Protein AF-H1LU83-F1 (afdb_monomer_lite)

Secondary structure (DSSP, 8-state):
-------------------S---------HHHHHHHHHHHHHTT--HHHHHHHHHHHHHHHTS-SS--------PPPGGG--HHHHHHHHHHHHHHHHTT----HHHHHHHHHHHH--

Radius of gyration: 26.53 Å; chains: 1; bounding box: 77×33×61 Å

pLDDT: mean 77.14, std 18.22, range [35.28, 97.38]

Structure (mmCIF, N/CA/C/O backbone):
data_AF-H1LU83-F1
#
_entry.id   AF-H1LU83-F1
#
loop_
_atom_site.group_PDB
_atom_site.id
_atom_site.type_symbol
_atom_site.label_atom_id
_atom_site.label_alt_id
_atom_site.label_comp_id
_atom_site.label_asym_id
_atom_site.label_entity_id
_atom_site.label_seq_id
_atom_site.pdbx_PDB_ins_code
_atom_site.Cartn_x
_atom_site.Cartn_y
_atom_site.Cartn_z
_atom_site.occupancy
_atom_site.B_iso_or_equiv
_atom_site.auth_seq_id
_atom_site.auth_comp_id
_atom_site.auth_asym_id
_atom_site.auth_atom_id
_atom_site.pdbx_PDB_model_num
ATOM 1 N N . MET A 1 1 ? 47.089 17.829 -13.818 1.00 41.72 1 MET A N 1
ATOM 2 C CA . MET A 1 1 ? 46.357 16.912 -12.920 1.00 41.72 1 MET A CA 1
ATOM 3 C C . MET A 1 1 ? 45.069 16.515 -13.631 1.00 41.72 1 MET A C 1
ATOM 5 O O . MET A 1 1 ? 44.147 17.313 -13.679 1.00 41.72 1 MET A O 1
ATOM 9 N N . GLN A 1 2 ? 45.060 15.370 -14.318 1.00 37.00 2 GLN A N 1
ATOM 10 C CA . GLN A 1 2 ? 43.868 14.868 -15.013 1.00 37.00 2 GLN A CA 1
ATOM 11 C C . GLN A 1 2 ? 43.055 14.029 -14.022 1.00 37.00 2 GLN A C 1
ATOM 13 O O . GLN A 1 2 ? 43.585 13.072 -13.461 1.00 37.00 2 GLN A O 1
ATOM 18 N N . LEU A 1 3 ? 41.798 14.402 -13.781 1.00 38.75 3 LEU A N 1
ATOM 19 C CA . LEU A 1 3 ? 40.872 13.624 -12.961 1.00 38.75 3 LEU A CA 1
ATOM 20 C C . LEU A 1 3 ? 40.102 12.674 -13.890 1.00 38.75 3 LEU A C 1
ATOM 22 O O . LEU A 1 3 ? 39.294 13.115 -14.705 1.00 38.75 3 LEU A O 1
ATOM 26 N N . GLN A 1 4 ? 40.384 11.374 -13.800 1.00 37.06 4 GLN A N 1
ATOM 27 C CA . GLN A 1 4 ? 39.652 10.341 -14.533 1.00 37.06 4 GLN A CA 1
ATOM 28 C C . GLN A 1 4 ? 38.284 10.117 -13.874 1.00 37.06 4 GLN A C 1
ATOM 30 O O . GLN A 1 4 ? 38.198 9.576 -12.771 1.00 37.06 4 GLN A O 1
ATOM 35 N N . ALA A 1 5 ? 37.209 10.505 -14.559 1.00 43.53 5 ALA A N 1
ATOM 36 C CA . ALA A 1 5 ? 35.867 10.036 -14.246 1.00 43.53 5 ALA A CA 1
ATOM 37 C C . ALA A 1 5 ? 35.738 8.584 -14.731 1.00 43.53 5 ALA A C 1
ATOM 39 O O . ALA A 1 5 ? 35.721 8.317 -15.933 1.00 43.53 5 ALA A O 1
ATOM 40 N N . LYS A 1 6 ? 35.673 7.631 -13.795 1.00 43.31 6 LYS A N 1
ATOM 41 C CA . LYS A 1 6 ? 35.315 6.241 -14.098 1.00 43.31 6 LYS A CA 1
ATOM 42 C C . LYS A 1 6 ? 33.846 6.194 -14.522 1.00 43.31 6 LYS A C 1
ATOM 44 O O . LYS A 1 6 ? 32.949 6.185 -13.685 1.00 43.31 6 LYS A O 1
ATOM 49 N N . VAL A 1 7 ? 33.617 6.162 -15.831 1.00 40.16 7 VAL A N 1
ATOM 50 C CA . VAL A 1 7 ? 32.350 5.740 -16.433 1.00 40.16 7 VAL A CA 1
ATOM 51 C C . VAL A 1 7 ? 32.274 4.226 -16.265 1.00 40.16 7 VAL A C 1
ATOM 53 O O . VAL A 1 7 ? 33.019 3.493 -16.910 1.00 40.16 7 VAL A O 1
ATOM 56 N N . ASN A 1 8 ? 31.421 3.751 -15.357 1.00 43.34 8 ASN A N 1
ATOM 57 C CA . ASN A 1 8 ? 31.145 2.324 -15.245 1.00 43.34 8 ASN A CA 1
ATOM 58 C C . ASN A 1 8 ? 30.067 1.965 -16.275 1.00 43.34 8 ASN A C 1
ATOM 60 O O . ASN A 1 8 ? 28.868 2.065 -16.018 1.00 43.34 8 ASN A O 1
ATOM 64 N N . THR A 1 9 ? 30.527 1.628 -17.477 1.00 36.22 9 THR A N 1
ATOM 65 C CA . THR A 1 9 ? 29.727 1.093 -18.579 1.00 36.22 9 THR A CA 1
ATOM 66 C C . THR A 1 9 ? 29.192 -0.279 -18.178 1.00 36.22 9 THR A C 1
ATOM 68 O O . THR A 1 9 ? 29.967 -1.213 -17.988 1.00 36.22 9 THR A O 1
ATOM 71 N N . ILE A 1 10 ? 27.872 -0.421 -18.055 1.00 52.44 10 ILE A N 1
ATOM 72 C CA . ILE A 1 10 ? 27.244 -1.742 -17.969 1.00 52.44 10 ILE A CA 1
ATOM 73 C C . ILE A 1 10 ? 27.029 -2.213 -19.406 1.00 52.44 10 ILE A C 1
ATOM 75 O O . ILE A 1 10 ? 26.076 -1.816 -20.074 1.00 52.44 10 ILE A O 1
ATOM 79 N N . GLU A 1 11 ? 27.955 -3.032 -19.895 1.00 45.62 11 GLU A N 1
ATOM 80 C CA . GLU A 1 11 ? 27.764 -3.799 -21.119 1.00 45.62 11 GLU A CA 1
ATOM 81 C C . GLU A 1 11 ? 26.715 -4.894 -20.886 1.00 45.62 11 GLU A C 1
ATOM 83 O O . GLU A 1 11 ? 26.869 -5.733 -19.999 1.00 45.62 11 GLU A O 1
ATOM 88 N N . LYS A 1 12 ? 25.689 -4.962 -21.740 1.00 45.28 12 LYS A N 1
ATOM 89 C CA . LYS A 1 12 ? 25.075 -6.249 -22.086 1.00 45.28 12 LYS A CA 1
ATOM 90 C C . LYS A 1 12 ? 24.668 -6.280 -23.558 1.00 45.28 12 LYS A C 1
ATOM 92 O O . LYS A 1 12 ? 23.720 -5.629 -23.984 1.00 45.28 12 LYS A O 1
ATOM 97 N N . LYS A 1 13 ? 25.442 -7.057 -24.321 1.00 43.56 13 LYS A N 1
ATOM 98 C CA . LYS A 1 13 ? 25.149 -7.548 -25.672 1.00 43.56 13 LYS A CA 1
ATOM 99 C C . LYS A 1 13 ? 23.984 -8.546 -25.644 1.00 43.56 13 LYS A C 1
ATOM 101 O O . LYS A 1 13 ? 23.954 -9.403 -24.768 1.00 43.56 13 LYS A O 1
ATOM 106 N N . GLY A 1 14 ? 23.180 -8.523 -26.710 1.00 35.28 14 GLY A N 1
ATOM 107 C CA . GLY A 1 14 ? 22.631 -9.734 -27.333 1.00 35.28 14 GLY A CA 1
ATOM 108 C C . GLY A 1 14 ? 21.181 -10.093 -27.000 1.00 35.28 14 GLY A C 1
ATOM 109 O O . GLY A 1 14 ? 20.931 -10.718 -25.982 1.00 35.28 14 GLY A O 1
ATOM 110 N N . GLY A 1 15 ? 20.283 -9.732 -27.925 1.00 43.28 15 GLY A N 1
ATOM 111 C CA . GLY A 1 15 ? 19.168 -10.539 -28.444 1.00 43.28 15 GLY A CA 1
ATOM 112 C C . GLY A 1 15 ? 18.233 -11.259 -27.474 1.00 43.28 15 GLY A C 1
ATOM 113 O O . GLY A 1 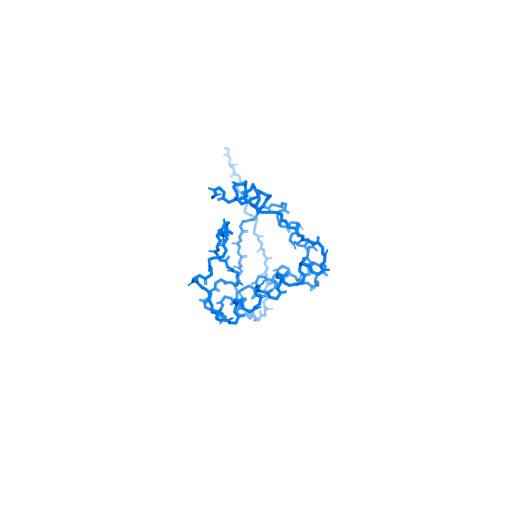15 ? 18.564 -12.336 -27.010 1.00 43.28 15 GLY A O 1
ATOM 114 N N . GLU A 1 16 ? 17.028 -10.713 -27.301 1.00 38.34 16 GLU A N 1
ATOM 115 C CA . GLU A 1 16 ? 15.725 -11.378 -27.494 1.00 38.34 16 GLU A CA 1
ATOM 116 C C . GLU A 1 16 ? 14.617 -10.373 -27.132 1.00 38.34 16 GLU A C 1
ATOM 118 O O . GLU A 1 16 ? 14.814 -9.486 -26.302 1.00 38.34 16 GLU A O 1
ATOM 123 N N . ALA A 1 17 ? 13.492 -10.423 -27.844 1.00 50.06 17 ALA A N 1
ATOM 124 C CA . ALA A 1 17 ? 12.421 -9.431 -27.796 1.00 50.06 17 ALA A CA 1
ATOM 125 C C . ALA A 1 17 ? 11.945 -9.134 -26.359 1.00 50.06 17 ALA A C 1
ATOM 127 O O . ALA A 1 17 ? 11.221 -9.918 -25.750 1.00 50.06 17 ALA A O 1
ATOM 128 N N . MET A 1 18 ? 12.326 -7.973 -25.820 1.00 44.41 18 MET A N 1
ATOM 129 C CA . MET A 1 18 ? 11.799 -7.484 -24.549 1.00 44.41 18 MET A CA 1
ATOM 130 C C . MET A 1 18 ? 10.328 -7.121 -24.751 1.00 44.41 18 MET A C 1
ATOM 132 O O . MET A 1 18 ? 10.007 -6.110 -25.377 1.00 44.41 18 MET A O 1
ATOM 136 N N . ALA A 1 19 ? 9.433 -7.952 -24.213 1.00 53.69 19 ALA A N 1
ATOM 137 C CA . ALA A 1 19 ? 8.051 -7.578 -23.941 1.00 53.69 19 ALA A CA 1
ATOM 138 C C . ALA A 1 19 ? 8.039 -6.166 -23.336 1.00 53.69 19 ALA A C 1
ATOM 140 O O . ALA A 1 19 ? 8.856 -5.895 -22.457 1.00 53.69 19 ALA A O 1
ATOM 141 N N . ASN A 1 20 ? 7.175 -5.277 -23.839 1.00 65.56 20 ASN A N 1
ATOM 142 C CA . ASN A 1 20 ? 7.131 -3.843 -23.520 1.00 65.56 20 ASN A CA 1
ATOM 143 C C . ASN A 1 20 ? 7.157 -3.584 -22.001 1.00 65.56 20 ASN A C 1
ATOM 145 O O . ASN A 1 20 ? 6.116 -3.488 -21.356 1.00 65.56 20 ASN A O 1
ATOM 149 N N . THR A 1 21 ? 8.351 -3.486 -21.425 1.00 75.25 21 THR A N 1
ATOM 150 C CA . THR A 1 21 ? 8.582 -3.364 -19.987 1.00 75.25 21 THR A CA 1
ATOM 151 C C . THR A 1 21 ? 9.368 -2.084 -19.758 1.00 75.25 21 THR A C 1
ATOM 153 O O . THR A 1 21 ? 10.447 -1.884 -20.312 1.00 75.25 21 THR A O 1
ATOM 156 N N . SER A 1 22 ? 8.787 -1.176 -18.976 1.00 85.56 22 SER A N 1
ATOM 157 C CA . SER A 1 22 ? 9.432 0.067 -18.556 1.00 85.56 22 SER A CA 1
ATOM 158 C C . SER A 1 22 ? 9.894 -0.087 -17.110 1.00 85.56 22 SER A C 1
ATOM 160 O O . SER A 1 22 ? 9.137 -0.568 -16.265 1.00 85.56 22 SER A O 1
ATOM 162 N N . ALA A 1 23 ? 11.144 0.281 -16.829 1.00 86.81 23 ALA A N 1
ATOM 163 C CA . ALA A 1 23 ? 11.694 0.225 -15.481 1.00 86.81 23 ALA A CA 1
ATOM 164 C C . ALA A 1 23 ? 11.165 1.392 -14.631 1.00 86.81 23 ALA A C 1
ATOM 166 O O . ALA A 1 23 ? 11.193 2.546 -15.056 1.00 86.81 23 ALA A O 1
ATOM 167 N N . VAL A 1 24 ? 10.720 1.089 -13.409 1.00 87.94 24 VAL A N 1
ATOM 168 C CA . VAL A 1 24 ? 10.242 2.079 -12.434 1.00 87.94 24 VAL A CA 1
ATOM 169 C C . VAL A 1 24 ? 11.315 2.280 -11.366 1.00 87.94 24 VAL A C 1
ATOM 171 O O . VAL A 1 24 ? 11.726 1.323 -10.713 1.00 87.94 24 VAL A O 1
ATOM 174 N N . TYR A 1 25 ? 11.750 3.528 -11.170 1.00 91.06 25 TYR A N 1
ATOM 175 C CA . TYR A 1 25 ? 12.730 3.904 -10.148 1.00 91.06 25 TYR A CA 1
ATOM 176 C C . TYR A 1 25 ? 12.102 4.870 -9.144 1.00 91.06 25 TYR A C 1
ATOM 178 O O . TYR A 1 25 ? 11.588 5.920 -9.523 1.00 91.06 25 TYR A O 1
ATOM 186 N N . ALA A 1 26 ? 12.184 4.535 -7.857 1.00 89.44 26 ALA A N 1
ATOM 187 C CA . ALA A 1 26 ? 11.725 5.384 -6.764 1.00 89.44 26 ALA A CA 1
ATOM 188 C C . ALA A 1 26 ? 12.737 5.360 -5.613 1.00 89.44 26 ALA A C 1
ATOM 190 O O . ALA A 1 26 ? 13.385 4.343 -5.362 1.00 89.44 26 ALA A O 1
ATOM 191 N N . ARG A 1 27 ? 12.872 6.489 -4.911 1.00 94.31 27 ARG A N 1
ATOM 192 C CA . ARG A 1 27 ? 13.614 6.550 -3.647 1.00 94.31 27 ARG A CA 1
ATOM 193 C C . ARG A 1 27 ? 12.669 6.167 -2.515 1.00 94.31 27 ARG A C 1
ATOM 195 O O . ARG A 1 27 ? 11.562 6.692 -2.443 1.00 94.31 27 ARG A O 1
ATOM 202 N N .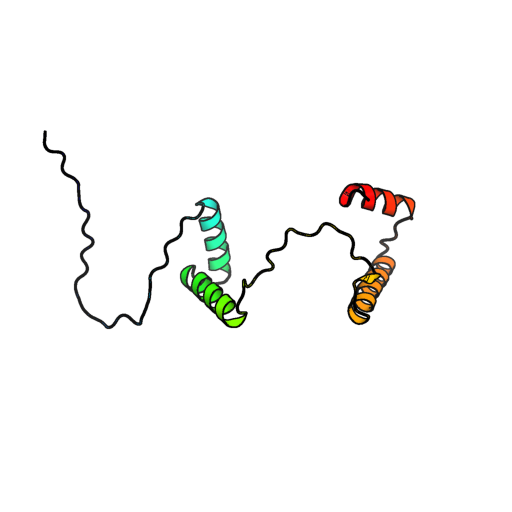 ILE A 1 28 ? 13.124 5.275 -1.649 1.00 93.38 28 ILE A N 1
ATOM 203 C CA . ILE A 1 28 ? 12.394 4.796 -0.478 1.00 93.38 28 ILE A CA 1
ATOM 204 C C . ILE A 1 28 ? 13.351 4.780 0.711 1.00 93.38 28 ILE A C 1
ATOM 206 O O . ILE A 1 28 ? 14.554 4.582 0.531 1.00 93.38 28 ILE A O 1
ATOM 210 N N . ASP A 1 29 ? 12.820 5.018 1.906 1.00 97.38 29 ASP A N 1
ATOM 211 C CA . ASP A 1 29 ? 13.569 4.816 3.141 1.00 97.38 29 ASP A CA 1
ATOM 212 C C . ASP A 1 29 ? 14.027 3.351 3.268 1.00 97.38 29 ASP A C 1
ATOM 214 O O . ASP A 1 29 ? 13.282 2.424 2.937 1.00 97.38 29 ASP A O 1
ATOM 218 N N . THR A 1 30 ? 15.258 3.141 3.738 1.00 96.00 30 THR A N 1
ATOM 219 C CA . THR A 1 30 ? 15.861 1.804 3.829 1.00 96.00 30 THR A CA 1
ATOM 220 C C . THR A 1 30 ? 15.106 0.910 4.809 1.00 96.00 30 THR A C 1
ATOM 222 O O . THR A 1 30 ? 14.802 -0.231 4.469 1.00 96.00 30 THR A O 1
ATOM 225 N N . ASN A 1 31 ? 14.728 1.432 5.981 1.00 96.75 31 ASN A N 1
ATOM 226 C CA . ASN A 1 31 ? 13.995 0.644 6.972 1.00 96.75 31 ASN A CA 1
ATOM 227 C C . ASN A 1 31 ? 12.604 0.285 6.444 1.00 96.75 31 ASN A C 1
ATOM 229 O O . ASN A 1 31 ? 12.139 -0.841 6.612 1.00 96.75 31 ASN A O 1
ATOM 233 N N . LEU A 1 32 ? 11.931 1.228 5.777 1.00 95.81 32 LEU A N 1
ATOM 234 C CA . LEU A 1 32 ? 10.635 0.967 5.154 1.00 95.81 32 LEU A CA 1
ATOM 235 C C . LEU A 1 32 ? 10.732 -0.129 4.084 1.00 95.81 32 LEU A C 1
ATOM 237 O O . LEU A 1 32 ? 9.882 -1.018 4.045 1.00 95.81 32 LEU A O 1
ATOM 241 N N . LYS A 1 33 ? 11.770 -0.086 3.242 1.00 94.44 33 LYS A N 1
ATOM 242 C CA . LYS A 1 33 ? 12.023 -1.103 2.218 1.00 94.44 33 LYS A CA 1
ATOM 243 C C . LYS A 1 33 ? 12.199 -2.488 2.836 1.00 94.44 33 LYS A C 1
ATOM 245 O O . LYS A 1 33 ? 11.497 -3.411 2.438 1.00 94.44 33 LYS A O 1
ATOM 250 N N . GLU A 1 34 ? 13.107 -2.631 3.798 1.00 96.38 34 GLU A N 1
ATOM 251 C CA . GLU A 1 34 ? 13.425 -3.925 4.416 1.00 96.38 34 GLU A CA 1
ATOM 252 C C . GLU A 1 34 ? 12.203 -4.539 5.112 1.00 96.38 34 GLU A C 1
ATOM 254 O O . GLU A 1 34 ? 11.902 -5.721 4.929 1.00 96.38 34 GLU A O 1
ATOM 259 N N . ASN A 1 35 ? 11.440 -3.718 5.840 1.00 96.69 35 ASN A N 1
ATOM 260 C CA . ASN A 1 35 ? 10.201 -4.159 6.478 1.00 96.69 35 ASN A CA 1
ATOM 261 C C . ASN A 1 35 ? 9.157 -4.612 5.448 1.00 96.69 35 ASN A C 1
ATOM 263 O O . ASN A 1 35 ? 8.554 -5.676 5.603 1.00 96.69 35 ASN A O 1
ATOM 267 N N . ALA A 1 36 ? 8.956 -3.835 4.381 1.00 95.88 36 ALA A N 1
ATOM 268 C CA . ALA A 1 36 ? 8.010 -4.186 3.328 1.00 95.88 36 ALA A CA 1
ATOM 269 C C . ALA A 1 36 ? 8.420 -5.474 2.595 1.00 95.88 36 ALA A C 1
ATOM 271 O O . ALA A 1 36 ? 7.578 -6.342 2.378 1.00 95.88 36 ALA A O 1
ATOM 272 N N . GLU A 1 37 ? 9.700 -5.639 2.253 1.00 95.56 37 GLU A N 1
ATOM 273 C CA . GLU A 1 37 ? 10.213 -6.840 1.582 1.00 95.56 37 GLU A CA 1
ATOM 274 C C . GLU A 1 37 ? 10.070 -8.095 2.455 1.00 95.56 37 GLU A C 1
ATOM 276 O O . GLU A 1 37 ? 9.692 -9.150 1.945 1.00 95.56 37 GLU A O 1
ATOM 281 N N . SER A 1 38 ? 10.279 -7.978 3.772 1.00 97.06 38 SER A N 1
ATOM 282 C CA . SER A 1 38 ? 10.038 -9.072 4.722 1.00 97.06 38 SER A CA 1
ATOM 283 C C . SER A 1 38 ? 8.573 -9.521 4.724 1.00 97.06 38 SER A C 1
ATOM 285 O O . SER A 1 38 ? 8.288 -10.717 4.633 1.00 97.06 38 SER A O 1
ATOM 287 N N . ILE A 1 39 ? 7.631 -8.572 4.762 1.00 97.38 39 ILE A N 1
ATOM 288 C CA . ILE A 1 39 ? 6.190 -8.867 4.733 1.00 97.38 39 ILE A CA 1
ATOM 289 C C . ILE A 1 39 ? 5.786 -9.476 3.385 1.00 97.38 39 ILE A C 1
ATOM 291 O O . ILE A 1 39 ? 5.083 -10.483 3.344 1.00 97.38 39 I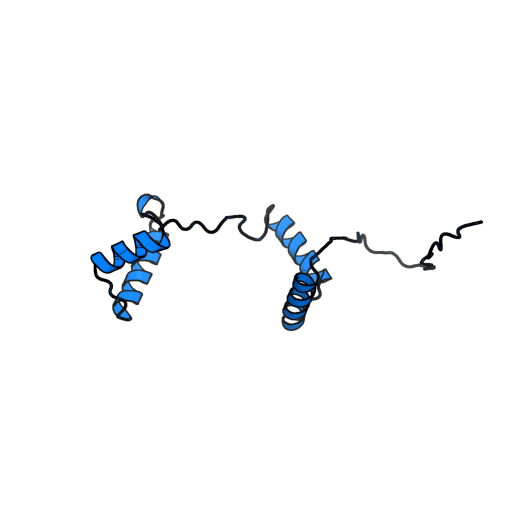LE A O 1
ATOM 295 N N . LEU A 1 40 ? 6.245 -8.898 2.272 1.00 96.31 40 LEU A N 1
ATOM 296 C CA . LEU A 1 40 ? 5.941 -9.400 0.930 1.00 96.31 40 LEU A CA 1
ATOM 297 C C . LEU A 1 40 ? 6.471 -10.825 0.719 1.00 96.31 40 LEU A C 1
ATOM 299 O O . LEU A 1 40 ? 5.759 -11.663 0.167 1.00 96.31 40 LEU A O 1
ATOM 303 N N . SER A 1 41 ? 7.670 -11.124 1.227 1.00 95.62 41 SER A N 1
ATOM 304 C CA . SER A 1 41 ? 8.263 -12.465 1.190 1.00 95.62 41 SER A CA 1
ATOM 305 C C . SER A 1 41 ? 7.414 -13.494 1.941 1.00 95.62 41 SER A C 1
ATOM 307 O O . SER A 1 41 ? 7.146 -14.574 1.416 1.00 95.62 41 SER A O 1
ATOM 309 N N . GLN A 1 42 ? 6.900 -13.140 3.125 1.00 96.50 42 GLN A N 1
ATOM 310 C CA . GLN A 1 42 ? 5.988 -14.003 3.889 1.00 96.50 42 GLN A CA 1
ATOM 311 C C . GLN A 1 42 ? 4.676 -14.285 3.143 1.00 96.50 42 GLN A C 1
ATOM 313 O O . GLN A 1 42 ? 4.101 -15.360 3.290 1.00 96.50 42 GLN A O 1
ATOM 318 N N . LEU A 1 43 ? 4.222 -13.343 2.312 1.00 95.56 43 LEU A N 1
ATOM 319 C CA . LEU A 1 43 ? 3.050 -13.504 1.448 1.00 95.56 43 LEU A CA 1
ATOM 320 C C . LEU A 1 43 ? 3.361 -14.243 0.131 1.00 95.56 43 LEU A C 1
ATOM 322 O O . LEU A 1 43 ? 2.445 -14.499 -0.647 1.00 95.56 43 LEU A O 1
ATOM 326 N N . GLY A 1 44 ? 4.629 -14.573 -0.144 1.00 95.38 44 GLY A N 1
ATOM 327 C CA . GLY A 1 44 ? 5.061 -15.185 -1.405 1.00 95.38 44 GLY A CA 1
ATOM 328 C C . GLY A 1 44 ? 5.017 -14.230 -2.604 1.00 95.38 44 GLY A C 1
ATOM 329 O O . GLY A 1 44 ? 4.930 -14.674 -3.748 1.00 95.38 44 GLY A O 1
ATOM 330 N N . ILE A 1 45 ? 5.053 -12.918 -2.358 1.00 95.81 45 ILE A N 1
ATOM 331 C CA . ILE A 1 45 ? 4.934 -11.872 -3.377 1.00 95.81 45 ILE A CA 1
ATOM 332 C C . ILE A 1 45 ? 6.295 -11.202 -3.569 1.00 95.81 45 ILE A C 1
ATOM 334 O O . ILE A 1 45 ? 6.956 -10.801 -2.615 1.00 95.81 45 ILE A O 1
ATOM 338 N N . THR A 1 46 ? 6.722 -11.034 -4.820 1.00 94.81 46 THR A N 1
ATOM 339 C CA . THR A 1 46 ? 7.946 -10.280 -5.124 1.00 94.81 46 THR A CA 1
ATOM 340 C C . THR A 1 46 ? 7.678 -8.770 -5.096 1.00 94.81 46 THR A C 1
ATOM 342 O O . THR A 1 46 ? 6.571 -8.345 -5.438 1.00 94.81 46 THR A O 1
ATOM 345 N N . PRO A 1 47 ? 8.673 -7.920 -4.780 1.00 93.38 47 PRO A N 1
ATOM 346 C CA . PRO A 1 47 ? 8.502 -6.464 -4.817 1.00 93.38 47 PRO A CA 1
ATOM 347 C C . PRO A 1 47 ? 7.988 -5.948 -6.168 1.00 93.38 47 PRO A C 1
ATOM 349 O O . PRO A 1 47 ? 7.051 -5.152 -6.217 1.00 93.38 47 PRO A O 1
ATOM 352 N N . SER A 1 48 ? 8.528 -6.462 -7.278 1.00 92.44 48 SER A N 1
ATOM 353 C CA . SER A 1 48 ? 8.052 -6.128 -8.626 1.00 92.44 48 SER A CA 1
ATOM 354 C C . SER A 1 48 ? 6.596 -6.543 -8.849 1.00 92.44 48 SER A C 1
ATOM 356 O O . SER A 1 48 ? 5.822 -5.776 -9.419 1.00 92.44 48 SER A O 1
ATOM 358 N N . GLY A 1 49 ? 6.203 -7.726 -8.360 1.00 93.88 49 GLY A N 1
ATOM 359 C CA . GLY A 1 49 ? 4.819 -8.197 -8.414 1.00 93.88 49 GLY A CA 1
ATOM 360 C C . GLY A 1 49 ? 3.873 -7.297 -7.620 1.00 93.88 49 GLY A C 1
ATOM 361 O O . GLY A 1 49 ? 2.822 -6.916 -8.129 1.00 93.88 49 GLY A O 1
ATOM 362 N N . ALA A 1 50 ? 4.273 -6.871 -6.420 1.00 94.81 50 ALA A N 1
ATOM 363 C CA . ALA A 1 50 ? 3.497 -5.941 -5.601 1.00 94.81 50 ALA A CA 1
ATOM 364 C C . ALA A 1 50 ? 3.298 -4.582 -6.298 1.00 94.81 50 ALA A C 1
ATOM 366 O O . ALA A 1 50 ? 2.183 -4.058 -6.327 1.00 94.81 50 ALA A O 1
ATOM 367 N N . ILE A 1 51 ? 4.349 -4.038 -6.924 1.00 93.69 51 ILE A N 1
ATOM 368 C CA . ILE A 1 51 ? 4.261 -2.799 -7.713 1.00 93.69 51 ILE A CA 1
ATOM 369 C C . ILE A 1 51 ? 3.301 -2.993 -8.895 1.00 93.69 51 ILE A C 1
ATOM 371 O O . ILE A 1 51 ? 2.414 -2.169 -9.113 1.00 93.69 51 ILE A O 1
ATOM 375 N N . GLN A 1 52 ? 3.402 -4.100 -9.631 1.00 92.75 52 GLN A N 1
ATOM 376 C CA . GLN A 1 52 ? 2.502 -4.385 -10.751 1.00 92.75 52 GLN A CA 1
ATOM 377 C C . GLN A 1 52 ? 1.036 -4.524 -10.305 1.00 92.75 52 GLN A C 1
ATOM 379 O O . GLN A 1 52 ? 0.129 -4.013 -10.972 1.00 92.75 52 GLN A O 1
ATOM 384 N N . MET A 1 53 ? 0.790 -5.167 -9.162 1.00 94.56 53 MET A N 1
ATOM 385 C CA . MET A 1 53 ? -0.542 -5.269 -8.563 1.00 94.56 53 MET A CA 1
ATOM 386 C C . MET A 1 53 ? -1.095 -3.893 -8.184 1.00 94.56 53 MET A C 1
ATOM 388 O O . MET A 1 53 ? -2.260 -3.611 -8.466 1.00 94.56 53 MET A O 1
ATOM 392 N N . LEU A 1 54 ? -0.264 -3.014 -7.614 1.00 94.69 54 LEU A N 1
ATOM 393 C CA . LEU A 1 54 ? -0.637 -1.634 -7.299 1.00 94.69 54 LEU A CA 1
ATOM 394 C C . LEU A 1 54 ? -1.101 -0.878 -8.554 1.00 94.69 54 LEU A C 1
ATOM 396 O O . LEU A 1 54 ? -2.206 -0.336 -8.560 1.00 94.69 54 LEU A O 1
ATOM 400 N N . TYR A 1 55 ? -0.319 -0.899 -9.639 1.00 94.25 55 TYR A N 1
ATOM 401 C CA . TYR A 1 55 ? -0.719 -0.274 -10.908 1.00 94.25 55 TYR A CA 1
ATOM 402 C C . TYR A 1 55 ? -2.015 -0.874 -11.465 1.00 94.25 55 TYR A C 1
ATOM 404 O O . TYR A 1 55 ? -2.895 -0.137 -11.911 1.00 94.25 55 TYR A O 1
ATOM 412 N N . SER A 1 56 ? -2.170 -2.197 -11.384 1.00 94.62 56 SER A N 1
ATOM 413 C CA . SER A 1 56 ? -3.381 -2.887 -11.846 1.00 94.62 56 SER A CA 1
ATOM 414 C C . SER A 1 56 ? -4.626 -2.413 -11.091 1.00 94.62 56 SER A C 1
ATOM 416 O O . SER A 1 56 ? -5.664 -2.157 -11.700 1.00 94.62 56 SER A O 1
ATOM 418 N N . GLN A 1 57 ? -4.519 -2.230 -9.772 1.00 96.00 57 GLN A N 1
ATOM 419 C CA . GLN A 1 57 ? -5.614 -1.708 -8.956 1.00 96.00 57 GLN A CA 1
ATOM 420 C C . GLN A 1 57 ? -5.938 -0.245 -9.275 1.00 96.00 57 GLN A C 1
ATOM 422 O O . GLN A 1 57 ? -7.115 0.114 -9.310 1.00 96.00 57 GLN A O 1
ATOM 427 N N . ILE A 1 58 ? -4.924 0.583 -9.546 1.00 95.44 58 ILE A N 1
ATOM 428 C CA . ILE A 1 58 ? -5.128 1.988 -9.928 1.00 95.44 58 ILE A CA 1
ATOM 429 C C . ILE A 1 58 ? -5.914 2.084 -11.235 1.00 95.44 58 ILE A C 1
ATOM 431 O O . ILE A 1 58 ? -6.874 2.850 -11.327 1.00 95.44 58 ILE A O 1
ATOM 435 N N . VAL A 1 59 ? -5.540 1.278 -12.230 1.00 95.62 59 VAL A N 1
ATOM 436 C CA . VAL A 1 59 ? -6.234 1.225 -13.523 1.00 95.62 59 VAL A CA 1
ATOM 437 C C . VAL A 1 59 ? -7.669 0.728 -13.349 1.00 95.62 59 VAL A C 1
ATOM 439 O O . VAL A 1 59 ? -8.594 1.344 -13.878 1.00 95.62 59 VAL A O 1
ATOM 442 N N . LEU A 1 60 ? -7.871 -0.342 -12.571 1.00 95.06 60 LEU A N 1
ATOM 443 C CA . LEU A 1 60 ? -9.190 -0.940 -12.351 1.00 95.06 60 LEU A CA 1
ATOM 444 C C . LEU A 1 60 ? -10.154 0.015 -11.633 1.00 95.06 60 LEU A C 1
ATOM 446 O O . LEU A 1 60 ? -11.306 0.151 -12.038 1.00 95.06 60 LEU A O 1
ATOM 450 N N . LYS A 1 61 ? -9.687 0.683 -10.573 1.00 93.25 61 LYS A N 1
ATOM 451 C CA . LYS A 1 61 ? -10.511 1.581 -9.748 1.00 93.25 61 LYS A CA 1
ATOM 452 C C . LYS A 1 61 ? -10.561 3.016 -10.274 1.00 93.25 61 LYS A C 1
ATOM 454 O O . LYS A 1 61 ? -11.315 3.820 -9.734 1.00 93.25 61 LYS A O 1
ATOM 459 N N . LYS A 1 62 ? -9.755 3.353 -11.290 1.00 92.56 62 LYS A N 1
ATOM 460 C CA . LYS A 1 62 ? -9.515 4.733 -11.753 1.00 92.56 62 LYS A CA 1
ATOM 461 C C . LYS A 1 62 ? -9.183 5.682 -10.591 1.00 92.56 62 LYS A C 1
ATOM 463 O O . LYS A 1 62 ? -9.650 6.817 -10.545 1.00 92.56 62 LYS A O 1
ATOM 468 N N . GLY A 1 63 ? -8.397 5.197 -9.634 1.00 91.06 63 GLY A N 1
ATOM 469 C CA . GLY A 1 63 ? -8.117 5.891 -8.380 1.00 91.06 63 GLY A CA 1
ATOM 470 C C . GLY A 1 63 ? -7.161 5.108 -7.486 1.00 91.06 63 GLY A C 1
ATOM 471 O O . GLY A 1 63 ? -6.782 3.983 -7.801 1.00 91.06 63 GLY A O 1
ATOM 472 N N . MET A 1 64 ? -6.751 5.701 -6.366 1.00 92.12 64 MET A N 1
ATOM 473 C CA . MET A 1 64 ? -5.849 5.041 -5.419 1.00 92.12 64 MET A CA 1
ATOM 474 C C . MET A 1 64 ? -6.542 3.849 -4.742 1.00 92.12 64 MET A C 1
ATOM 476 O O . MET A 1 64 ? -7.717 3.944 -4.386 1.00 92.12 64 MET A O 1
ATOM 480 N N . PRO A 1 65 ? -5.847 2.713 -4.543 1.00 87.62 65 PRO A N 1
ATOM 481 C CA . PRO A 1 65 ? -6.481 1.504 -4.020 1.00 87.62 65 PRO A CA 1
ATOM 482 C C . PRO A 1 65 ? -6.740 1.532 -2.515 1.00 87.62 65 PRO A C 1
ATOM 484 O O . PRO A 1 65 ? -7.378 0.608 -2.009 1.00 87.62 65 PRO A O 1
ATOM 487 N N . PHE A 1 66 ? -6.264 2.572 -1.834 1.00 86.75 66 PHE A N 1
ATOM 488 C CA . PHE A 1 66 ? -6.489 2.860 -0.427 1.00 86.75 66 PHE A CA 1
ATOM 489 C C . PHE A 1 66 ? -7.116 4.247 -0.269 1.00 86.75 66 PHE A C 1
ATOM 491 O O . PHE A 1 66 ? -6.947 5.126 -1.117 1.00 86.75 66 PHE A O 1
ATOM 498 N N . GLU A 1 67 ? -7.848 4.440 0.825 1.00 79.75 67 GLU A N 1
ATOM 499 C CA . GLU A 1 67 ? -8.489 5.717 1.118 1.00 79.75 67 GLU A CA 1
ATOM 500 C C . GLU A 1 67 ? -7.449 6.768 1.517 1.00 79.75 67 GLU A C 1
ATOM 502 O O . GLU A 1 67 ? -6.744 6.623 2.513 1.00 79.75 67 GLU A O 1
ATOM 507 N N . LEU A 1 68 ? -7.381 7.861 0.758 1.00 78.44 68 LEU A N 1
ATOM 508 C CA . LEU A 1 68 ? -6.575 9.034 1.097 1.00 78.44 68 LEU A CA 1
ATOM 509 C C . LEU A 1 68 ? -7.340 9.930 2.075 1.00 78.44 68 LEU A C 1
ATOM 511 O O . LEU A 1 68 ? -7.731 11.047 1.744 1.00 78.44 68 LEU A O 1
ATOM 515 N N . LYS A 1 69 ? -7.605 9.411 3.273 1.00 75.38 69 LYS A N 1
ATOM 516 C CA . LYS A 1 69 ? -8.224 10.169 4.361 1.00 75.38 69 LYS A CA 1
ATOM 517 C C . LYS A 1 69 ? -7.248 10.229 5.523 1.00 75.38 69 LYS A C 1
ATOM 519 O O . LYS A 1 69 ? -6.665 9.217 5.903 1.00 75.38 69 LYS A O 1
ATOM 524 N N . LEU A 1 70 ? -7.107 11.408 6.117 1.00 67.69 70 LEU A N 1
ATOM 525 C CA . LEU A 1 70 ? -6.654 11.466 7.501 1.00 67.69 70 LEU A CA 1
ATOM 526 C C . LEU A 1 70 ? -7.741 10.770 8.333 1.00 67.69 70 LEU A C 1
ATOM 528 O O . LEU A 1 70 ? -8.918 11.061 8.088 1.00 67.69 70 LEU A O 1
ATOM 532 N N . PRO A 1 71 ? -7.402 9.831 9.236 1.00 62.22 71 PRO A N 1
ATOM 533 C CA . PRO A 1 71 ? -8.401 9.159 10.056 1.00 62.22 71 PRO A CA 1
ATOM 534 C C . PRO A 1 71 ? -9.244 10.229 10.748 1.00 62.22 71 PRO A C 1
ATOM 536 O O . PRO A 1 71 ? -8.734 11.039 11.519 1.00 62.22 71 PRO A O 1
ATOM 539 N N . SER A 1 72 ? -10.523 10.301 10.376 1.00 58.38 72 SER A N 1
ATOM 540 C CA . SER A 1 72 ? -11.437 11.272 10.956 1.00 58.38 72 SER A CA 1
ATOM 541 C C . SER A 1 72 ? -11.750 10.798 12.364 1.00 58.38 72 SER A C 1
ATOM 543 O O . SER A 1 72 ? -12.465 9.819 12.551 1.00 58.38 72 SER A O 1
ATOM 545 N N . SER A 1 73 ? -11.200 11.486 13.354 1.00 59.00 73 SER A N 1
ATOM 546 C CA . SER A 1 73 ? -11.514 11.322 14.770 1.00 59.00 73 SER A CA 1
ATOM 547 C C . SER A 1 73 ? -12.852 11.985 15.110 1.00 59.00 73 SER A C 1
ATOM 549 O O . SER A 1 73 ? -12.960 12.697 16.094 1.00 59.00 73 SER A O 1
ATOM 551 N N . LYS A 1 74 ? -13.879 11.860 14.265 1.00 61.62 74 LYS A N 1
ATOM 552 C CA . LYS A 1 74 ? -15.209 12.378 14.598 1.00 61.62 74 LYS A CA 1
ATOM 553 C C . LYS A 1 74 ? -16.160 11.212 14.824 1.00 61.62 74 LYS A C 1
ATOM 555 O O . LYS A 1 74 ? -16.287 10.381 13.920 1.00 61.62 74 LYS A O 1
ATOM 560 N N . PRO A 1 75 ? -16.840 11.154 15.984 1.00 61.53 75 PRO A N 1
ATOM 561 C CA . PRO A 1 75 ? -17.914 10.201 16.210 1.00 61.53 75 PRO A CA 1
ATOM 562 C C . PRO A 1 75 ? -18.939 10.286 15.080 1.00 61.53 75 PRO A C 1
ATOM 564 O O . PRO A 1 75 ? -19.300 11.375 14.623 1.00 61.53 75 PRO A O 1
ATOM 567 N N . LEU A 1 76 ? -19.376 9.126 14.597 1.00 62.97 76 LEU A N 1
ATOM 568 C CA . LEU A 1 76 ? -20.327 9.033 13.497 1.00 62.97 76 LEU A CA 1
ATOM 569 C C . LEU A 1 76 ? -21.663 9.650 13.927 1.00 62.97 76 LEU A C 1
ATOM 571 O O . LEU A 1 76 ? -22.323 9.161 14.840 1.00 62.97 76 LEU A O 1
ATOM 575 N N . ALA A 1 77 ? -22.070 10.729 13.262 1.00 66.38 77 ALA 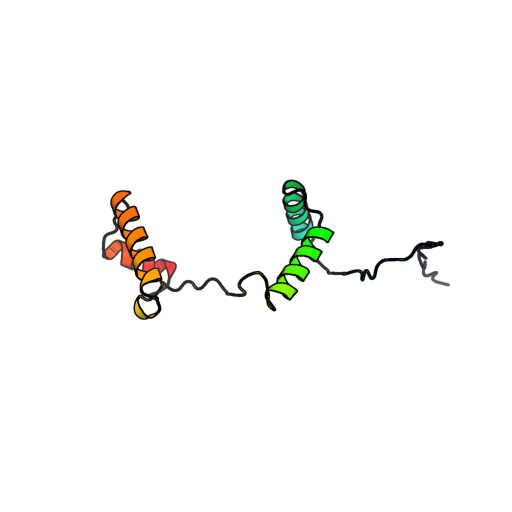A N 1
ATOM 576 C CA . ALA A 1 77 ? -23.357 11.357 13.521 1.00 66.38 77 ALA A CA 1
ATOM 577 C C . ALA A 1 77 ? -24.497 10.519 12.919 1.00 66.38 77 ALA A C 1
ATOM 579 O O . ALA A 1 77 ? -24.480 10.192 11.731 1.00 66.38 77 ALA A O 1
ATOM 580 N N . VAL A 1 78 ? -25.536 10.252 13.716 1.00 61.56 78 VAL A N 1
ATOM 581 C CA . VAL A 1 78 ? -26.745 9.504 13.310 1.00 61.56 78 VAL A CA 1
ATOM 582 C C . VAL A 1 78 ? -27.468 10.146 12.113 1.00 61.56 78 VAL A C 1
ATOM 584 O O . VAL A 1 78 ? -28.129 9.462 11.341 1.00 61.56 78 VAL A O 1
ATOM 587 N N . GLY A 1 79 ? -27.303 11.454 11.893 1.00 64.25 79 GLY A N 1
ATOM 588 C CA . GLY A 1 79 ? -27.901 12.155 10.751 1.00 64.25 79 GLY A CA 1
ATOM 589 C C . GLY A 1 79 ? -27.240 11.885 9.392 1.00 64.25 79 GLY A C 1
ATOM 590 O O . GLY A 1 79 ? -27.810 12.256 8.371 1.00 64.25 79 GLY A O 1
ATOM 591 N N . ALA A 1 80 ? -26.053 11.269 9.356 1.00 64.00 80 ALA A N 1
ATOM 592 C CA . ALA A 1 80 ? -25.276 11.067 8.128 1.00 64.00 80 ALA A CA 1
ATOM 593 C C . ALA A 1 80 ? -25.287 9.615 7.604 1.00 64.00 80 ALA A C 1
ATOM 595 O O . ALA A 1 80 ? -24.634 9.332 6.600 1.00 64.00 80 ALA A O 1
ATOM 596 N N . MET A 1 81 ? -25.994 8.698 8.273 1.00 68.56 81 MET A N 1
ATOM 597 C CA . MET A 1 81 ? -26.005 7.264 7.951 1.00 68.56 81 MET A CA 1
ATOM 598 C C . MET A 1 81 ? -27.252 6.839 7.170 1.00 68.56 81 MET A C 1
ATOM 600 O O . MET A 1 81 ? -28.339 7.394 7.343 1.00 68.56 81 MET A O 1
ATOM 604 N N . THR A 1 82 ? -27.102 5.819 6.320 1.00 75.44 82 THR A N 1
ATOM 605 C CA . THR A 1 82 ? -28.252 5.109 5.740 1.00 75.44 82 THR A CA 1
ATOM 606 C C . THR A 1 82 ? -28.882 4.183 6.786 1.00 75.44 82 THR A C 1
ATOM 608 O O . THR A 1 82 ? -28.263 3.869 7.806 1.00 75.44 82 THR A O 1
ATOM 611 N N . ARG A 1 83 ? -30.120 3.725 6.554 1.00 76.12 83 ARG A N 1
ATOM 612 C CA . ARG A 1 83 ? -30.835 2.843 7.498 1.00 76.12 83 ARG A CA 1
ATOM 613 C C . ARG A 1 83 ? -30.055 1.560 7.794 1.00 76.12 83 ARG A C 1
ATOM 615 O O . ARG A 1 83 ? -29.982 1.133 8.936 1.00 76.12 83 ARG A O 1
ATOM 622 N N . GLU A 1 84 ? -29.396 1.012 6.783 1.00 78.81 84 GLU A N 1
ATOM 623 C CA . GLU A 1 84 ? -28.625 -0.228 6.878 1.00 78.81 84 GLU A CA 1
ATOM 624 C C . GLU A 1 84 ? -27.360 -0.048 7.730 1.00 78.81 84 GLU A C 1
ATOM 626 O O . GLU A 1 84 ? -26.956 -0.950 8.462 1.00 78.81 84 GLU A O 1
ATOM 631 N N . GLN A 1 85 ? -26.735 1.129 7.653 1.00 75.81 85 GLN A N 1
ATOM 632 C CA . GLN A 1 85 ? -25.581 1.476 8.480 1.00 75.81 85 GLN A CA 1
ATOM 633 C C . GLN A 1 85 ? -25.998 1.711 9.935 1.00 75.81 85 GLN A C 1
ATOM 635 O O . GLN A 1 85 ? -25.310 1.248 10.841 1.00 75.81 85 GLN A O 1
ATOM 640 N N . LEU A 1 86 ? -27.145 2.359 10.159 1.00 78.88 86 LEU A N 1
ATOM 641 C CA . LEU A 1 86 ? -27.714 2.536 11.495 1.00 78.88 86 LEU A CA 1
ATOM 642 C C . LEU A 1 86 ? -28.011 1.187 12.161 1.00 78.88 86 LEU A C 1
ATOM 644 O O . LEU A 1 86 ? -27.596 0.964 13.296 1.00 78.88 86 LEU A O 1
ATOM 648 N N . ASP A 1 87 ? -28.656 0.265 11.445 1.00 81.50 87 ASP A N 1
ATOM 649 C CA . ASP A 1 87 ? -28.969 -1.072 11.962 1.00 81.50 87 ASP A CA 1
ATOM 650 C C . ASP A 1 87 ? -27.698 -1.859 12.324 1.00 81.50 87 ASP A C 1
ATOM 652 O O . ASP A 1 87 ? -27.647 -2.546 13.349 1.00 81.50 87 ASP A O 1
ATOM 656 N N . ALA A 1 88 ? -26.636 -1.724 11.522 1.00 81.19 88 ALA A N 1
ATOM 657 C CA . ALA A 1 88 ? -25.348 -2.350 11.801 1.00 81.19 88 ALA A CA 1
ATOM 658 C C . ALA A 1 88 ? -24.679 -1.784 13.068 1.00 81.19 88 ALA A C 1
ATOM 660 O O . ALA A 1 88 ? -24.167 -2.558 13.882 1.00 81.19 88 ALA A O 1
ATOM 661 N N . GLU A 1 89 ? -24.698 -0.463 13.267 1.00 79.44 89 GLU A N 1
ATOM 662 C CA . GLU A 1 89 ? -24.145 0.168 14.474 1.00 79.44 89 GLU A CA 1
ATOM 663 C C . GLU A 1 89 ? -24.977 -0.152 15.730 1.00 79.44 89 GLU A C 1
ATOM 665 O O . GLU A 1 89 ? -24.415 -0.450 16.787 1.00 79.44 89 GLU A O 1
ATOM 670 N N . LEU A 1 90 ? -26.310 -0.206 15.621 1.00 83.94 90 LEU A N 1
ATOM 671 C CA . LEU A 1 90 ? -27.190 -0.622 16.721 1.00 83.94 90 LEU A CA 1
ATOM 672 C C . LEU A 1 90 ? -26.934 -2.074 17.142 1.00 83.94 90 LEU A C 1
ATOM 674 O O . LEU A 1 90 ? -26.891 -2.382 18.336 1.00 83.94 90 LEU A O 1
ATOM 678 N N . ASN A 1 91 ? -26.697 -2.966 16.177 1.00 83.19 91 ASN A N 1
ATOM 679 C CA . ASN A 1 91 ? -26.368 -4.358 16.471 1.00 83.19 91 ASN A CA 1
ATOM 680 C C . ASN A 1 91 ? -25.010 -4.484 17.191 1.00 83.19 91 ASN A C 1
ATOM 682 O O . ASN A 1 91 ? -24.873 -5.272 18.129 1.00 83.19 91 ASN A O 1
ATOM 686 N N . LYS A 1 92 ? -24.016 -3.655 16.838 1.00 81.69 92 LYS A N 1
ATOM 687 C CA . LYS A 1 92 ? -22.746 -3.574 17.587 1.00 81.69 92 LYS A CA 1
ATOM 688 C C . LYS A 1 92 ? -22.971 -3.124 19.035 1.00 81.69 92 LYS A C 1
ATOM 690 O O . LYS A 1 92 ? -22.398 -3.723 19.952 1.00 81.69 92 LYS A O 1
ATOM 695 N N . GLY A 1 93 ? -23.847 -2.143 19.260 1.00 77.94 93 GLY A N 1
ATOM 696 C CA . GLY A 1 93 ? -24.271 -1.723 20.601 1.00 77.94 93 GLY A CA 1
ATOM 697 C C . GLY A 1 93 ? -24.896 -2.871 21.401 1.00 77.94 93 GLY A C 1
ATOM 698 O O . GLY A 1 93 ? -24.462 -3.163 22.516 1.00 77.94 93 GLY A O 1
ATOM 699 N N . TYR A 1 94 ? -25.830 -3.608 20.792 1.00 81.88 94 TYR A N 1
ATOM 700 C CA . TYR A 1 94 ? -26.461 -4.783 21.403 1.00 81.88 94 TYR A CA 1
ATOM 701 C C . TYR A 1 94 ? -25.438 -5.859 21.806 1.00 81.88 94 TYR A C 1
ATOM 703 O O . TYR A 1 94 ? -25.477 -6.380 22.925 1.00 81.88 94 TYR A O 1
ATOM 711 N N . THR A 1 95 ? -24.469 -6.159 20.934 1.00 81.69 95 THR A N 1
ATOM 712 C CA . THR A 1 95 ? -23.401 -7.121 21.257 1.00 81.69 95 THR A CA 1
ATOM 713 C C . THR A 1 95 ? -22.484 -6.645 22.386 1.00 81.69 95 THR A C 1
ATOM 715 O O . THR A 1 95 ? -22.062 -7.459 23.206 1.00 81.69 95 THR A O 1
ATOM 718 N N . SER A 1 96 ? -22.222 -5.338 22.481 1.00 77.00 96 SER A N 1
ATOM 719 C CA . SER A 1 96 ? -21.370 -4.747 23.524 1.00 77.00 96 SER A CA 1
ATOM 720 C C . SER A 1 96 ? -22.023 -4.806 24.905 1.00 77.00 96 SER A C 1
ATOM 722 O O . SER A 1 96 ? -21.370 -5.192 25.875 1.00 77.00 96 SER A O 1
ATOM 724 N N . ILE A 1 97 ? -23.331 -4.539 24.979 1.00 80.00 97 ILE A N 1
ATOM 725 C CA . ILE A 1 97 ? -24.115 -4.675 26.216 1.00 80.00 97 ILE A CA 1
ATOM 726 C C . ILE A 1 97 ? -24.130 -6.136 26.672 1.00 80.00 97 ILE A C 1
ATOM 728 O O . ILE A 1 97 ? -23.896 -6.427 27.844 1.00 80.00 97 ILE A O 1
ATOM 732 N N . LYS A 1 98 ? -24.331 -7.079 25.740 1.00 80.44 98 LYS A N 1
ATOM 733 C CA . LYS A 1 98 ? -24.294 -8.518 26.045 1.00 80.44 98 LYS A CA 1
ATOM 734 C C . LYS A 1 98 ? -22.917 -8.982 26.539 1.00 80.44 98 LYS A C 1
ATOM 736 O O . LYS A 1 98 ? -22.840 -9.917 27.329 1.00 80.44 98 LYS A O 1
ATOM 741 N N . ALA A 1 99 ? -21.845 -8.326 26.098 1.00 81.69 99 ALA A N 1
ATOM 742 C CA . ALA A 1 99 ? -20.477 -8.564 26.557 1.00 81.69 99 ALA A CA 1
ATOM 743 C C . ALA A 1 99 ? -20.128 -7.844 27.878 1.00 81.69 99 ALA A C 1
ATOM 745 O O . ALA A 1 99 ? -18.978 -7.901 28.307 1.00 81.69 99 ALA A O 1
ATOM 746 N N . GLY A 1 100 ? -21.088 -7.162 28.518 1.00 79.69 100 GLY A N 1
ATOM 747 C CA . GLY A 1 100 ? -20.897 -6.469 29.795 1.00 79.69 100 GLY A CA 1
ATOM 748 C C . GLY A 1 100 ? -20.153 -5.135 29.694 1.00 79.69 100 GLY A C 1
ATOM 749 O O . GLY A 1 100 ? -19.798 -4.565 30.721 1.00 79.69 100 GLY A O 1
ATOM 750 N N . LYS A 1 101 ? -19.920 -4.617 28.481 1.00 74.06 101 LYS A N 1
ATOM 751 C CA . LYS A 1 101 ? -19.329 -3.288 28.268 1.00 74.06 101 LYS A CA 1
ATOM 752 C C . LYS A 1 101 ? -20.421 -2.229 28.362 1.00 74.06 101 LYS A C 1
ATOM 754 O O . LYS A 1 101 ? -20.970 -1.798 27.349 1.00 74.06 101 LYS A O 1
ATOM 759 N N . ILE A 1 102 ? -20.768 -1.880 29.592 1.00 77.12 102 ILE A N 1
ATOM 760 C CA . ILE A 1 102 ? -21.745 -0.845 29.922 1.00 77.12 102 ILE A CA 1
ATOM 761 C C . ILE A 1 102 ? -20.960 0.327 30.499 1.00 77.12 102 ILE A C 1
ATOM 763 O O . ILE A 1 102 ? -20.128 0.125 31.379 1.00 77.12 102 ILE A O 1
ATOM 767 N N . TYR A 1 103 ? -21.228 1.523 29.995 1.00 78.75 103 TYR A N 1
ATOM 768 C CA . TYR A 1 103 ? -20.633 2.763 30.473 1.00 78.75 103 TYR A CA 1
ATOM 769 C C . TYR A 1 103 ? -21.758 3.647 31.004 1.00 78.75 103 TYR A C 1
ATOM 771 O O . TYR A 1 103 ? -22.851 3.676 30.428 1.00 78.75 103 TYR A O 1
ATOM 779 N N . SER A 1 104 ? -21.512 4.329 32.116 1.00 85.50 104 SER A N 1
ATOM 780 C CA . SER A 1 104 ? -22.391 5.393 32.598 1.00 85.50 104 SER A CA 1
ATOM 781 C C . SER A 1 104 ? -22.308 6.618 31.684 1.00 85.50 104 SER A C 1
ATOM 783 O O . SER A 1 104 ? -21.36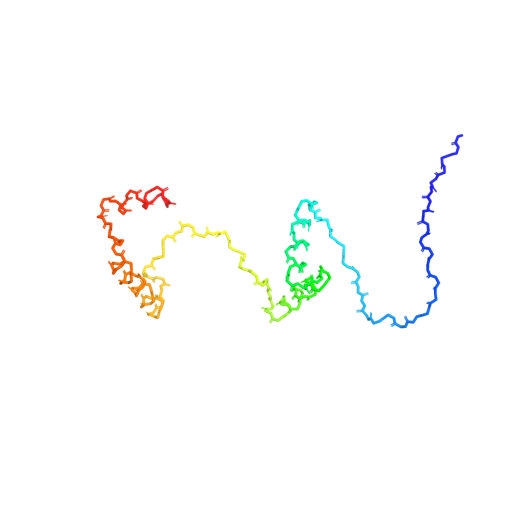0 6.764 30.914 1.00 85.50 104 SER A O 1
ATOM 785 N N . ALA A 1 105 ? -23.311 7.496 31.754 1.00 81.75 105 ALA A N 1
ATOM 786 C CA . ALA A 1 105 ? -23.323 8.724 30.958 1.00 81.75 105 ALA A CA 1
ATOM 787 C C . ALA A 1 105 ? -22.072 9.580 31.229 1.00 81.75 105 ALA A C 1
ATOM 789 O O . ALA A 1 105 ? -21.411 9.996 30.285 1.00 81.75 105 ALA A O 1
ATOM 790 N N . ASP A 1 106 ? -21.692 9.716 32.502 1.00 84.12 106 ASP A N 1
ATOM 791 C CA . ASP A 1 106 ? -20.525 10.499 32.916 1.00 84.12 106 ASP A CA 1
ATOM 792 C C . ASP A 1 106 ? -19.210 9.908 32.369 1.00 84.12 106 ASP A C 1
ATOM 794 O O . ASP A 1 106 ? -18.352 10.635 31.874 1.00 84.12 106 ASP A O 1
ATOM 798 N N . GLU A 1 107 ? -19.061 8.577 32.378 1.00 81.62 107 GLU A N 1
ATOM 799 C CA . GLU A 1 107 ? -17.883 7.909 31.803 1.00 81.62 107 GLU A CA 1
ATOM 800 C C . GLU A 1 107 ? -17.805 8.079 30.282 1.00 81.62 107 GLU A C 1
ATOM 802 O O . GLU A 1 107 ? -16.716 8.214 29.723 1.00 81.62 107 GLU A O 1
ATOM 807 N N . VAL A 1 108 ? -18.951 8.059 29.596 1.00 80.75 108 VAL A N 1
ATOM 808 C CA . VAL A 1 108 ? -19.007 8.280 28.147 1.00 80.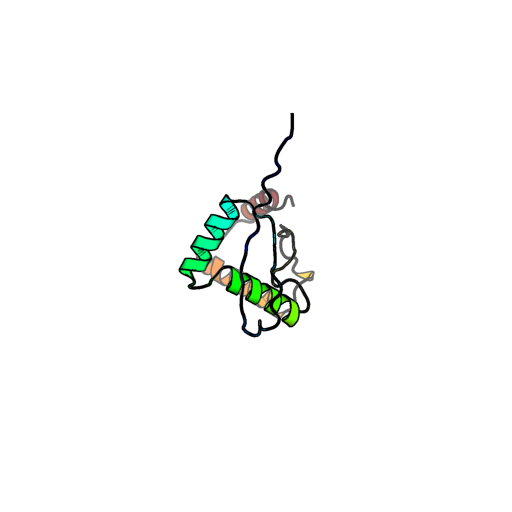75 108 VAL A CA 1
ATOM 809 C C . VAL A 1 108 ? -18.601 9.713 27.816 1.00 80.75 108 VAL A C 1
ATOM 811 O O . VAL A 1 108 ? -17.794 9.906 26.907 1.00 80.75 108 VAL A O 1
ATOM 814 N N . ASP A 1 109 ? -19.093 10.694 28.569 1.00 82.12 109 ASP A N 1
ATOM 815 C CA . ASP A 1 109 ? -18.765 12.106 28.365 1.00 82.12 109 ASP A CA 1
ATOM 816 C C . ASP A 1 109 ? -17.266 12.371 28.585 1.00 82.12 109 ASP A C 1
ATOM 818 O O . ASP A 1 109 ? -16.627 13.034 27.767 1.00 82.12 109 ASP A O 1
ATOM 822 N N . GLU A 1 110 ? -16.655 11.779 29.618 1.00 83.75 110 GLU A N 1
ATOM 823 C CA . GLU A 1 110 ? -15.207 11.883 29.848 1.00 83.75 110 GLU A CA 1
ATOM 824 C C . GLU A 1 110 ? -14.374 11.258 28.716 1.00 83.75 110 GLU A C 1
ATOM 826 O O . GLU A 1 110 ? -13.355 11.820 28.298 1.00 83.75 110 GLU A O 1
ATOM 831 N N . ILE A 1 111 ? -14.793 10.099 28.198 1.00 78.88 111 ILE A N 1
ATOM 832 C CA . ILE A 1 111 ? -14.113 9.424 27.083 1.00 78.88 111 ILE A CA 1
ATOM 833 C C . ILE A 1 111 ? -14.222 10.265 25.807 1.00 78.88 111 ILE A C 1
ATOM 835 O O . ILE A 1 111 ? -13.219 10.460 25.114 1.00 78.88 111 ILE A O 1
ATOM 839 N N . LEU A 1 112 ? -15.409 10.799 25.511 1.00 80.44 112 LEU A N 1
ATOM 840 C CA . LEU A 1 112 ? -15.648 11.614 24.321 1.00 80.44 112 LEU A CA 1
ATOM 841 C C . LEU A 1 112 ? -14.882 12.943 24.376 1.00 80.44 112 LEU A C 1
ATOM 843 O O . LEU A 1 112 ? -14.226 13.303 23.393 1.00 80.44 112 LEU A O 1
ATOM 847 N N . ALA A 1 113 ? -14.854 13.604 25.535 1.00 82.25 113 ALA A N 1
ATOM 848 C CA . ALA A 1 113 ? -14.070 14.818 25.745 1.00 82.25 113 ALA A CA 1
ATOM 849 C C . ALA A 1 113 ? -12.566 14.567 25.578 1.00 82.25 113 ALA A C 1
ATOM 851 O O . ALA A 1 113 ? -11.848 15.381 24.993 1.00 82.25 113 ALA A O 1
ATOM 852 N N . LYS A 1 114 ? -12.071 13.415 26.043 1.00 78.44 114 LYS A N 1
ATOM 853 C CA . LYS A 1 114 ? -10.650 13.056 25.957 1.00 78.44 114 LYS A CA 1
ATOM 854 C C . LYS A 1 114 ? -10.209 12.646 24.552 1.00 78.44 114 LYS A C 1
ATOM 856 O O . LYS A 1 114 ? -9.106 12.999 24.138 1.00 78.44 114 LYS A O 1
ATOM 861 N N . GLU A 1 115 ? -11.017 11.862 23.846 1.00 76.31 115 GLU A N 1
ATOM 862 C CA . GLU A 1 115 ? -10.636 11.254 22.565 1.00 76.31 115 GLU A CA 1
ATOM 863 C C . GLU A 1 115 ? -10.989 12.138 21.363 1.00 76.31 115 GLU A C 1
ATOM 865 O O . GLU A 1 115 ? -10.283 12.135 20.351 1.00 76.31 115 GLU A O 1
ATOM 870 N N . PHE A 1 116 ? -12.044 12.944 21.493 1.00 74.38 116 PHE A N 1
ATOM 871 C CA . PHE A 1 116 ? -12.594 13.734 20.394 1.00 74.38 116 PHE A CA 1
ATOM 872 C C . PHE A 1 116 ? -12.687 15.236 20.687 1.00 74.38 116 PHE A C 1
ATOM 874 O O . PHE A 1 116 ? -12.926 16.006 19.755 1.00 74.38 116 PHE A O 1
ATOM 881 N N . GLY A 1 117 ? -12.438 15.669 21.930 1.00 74.25 117 GLY A N 1
ATOM 882 C CA . GLY A 1 117 ? -12.441 17.087 22.308 1.00 74.25 117 GLY A CA 1
ATOM 883 C C . GLY A 1 117 ? -13.815 17.751 22.192 1.00 74.25 117 GLY A C 1
ATOM 884 O O . GLY A 1 117 ? -13.875 18.953 21.924 1.00 74.25 117 GLY A O 1
ATOM 885 N N . ILE A 1 118 ? -14.887 16.961 22.320 1.00 64.25 118 ILE A N 1
ATOM 886 C CA . ILE A 1 118 ? -16.292 17.394 22.273 1.00 64.25 118 ILE A CA 1
ATOM 887 C C . ILE A 1 118 ? -16.971 17.244 23.626 1.00 64.25 118 ILE A C 1
ATOM 889 O O . ILE A 1 118 ? -16.518 16.380 24.405 1.00 64.25 118 ILE A O 1
#

Foldseek 3Di:
DDDDDPPPDDDDDDDDDDDPDDDDDDDDDPVVVVVVCVVCVVVVHHPVRVVVVQVVCCVVVVHGNDDPDDPPLDDDDPVPDDPVVVVVVVVVVVVCVVVVVDDDPVRVVVVCCVRPVD

Sequence (118 aa):
MQLQAKVNTIEKKGGEAMANTSAVYARIDTNLKENAESILSQLGITPSGAIQMLYSQIVLKKGMPFELKLPSSKPLAVGAMTREQLDAELNKGYTSIKAGKIYSADEVDEILAKEFGI